Protein AF-A0A660Z541-F1 (afdb_monomer_lite)

Secondary structure (DSSP, 8-state):
-TT-----HHHHHHHHHHHHHHHTTSS---------STTHHHHHHHHHHHHHTTT--B---HHHHHH-GGGGGTB--

Sequence (77 aa):
ERYKYLYSPGELVEIEQKIKAVQEKVKEVHVIMNNHPQGDAVANAFELVHLLEGKNKIEMPGTIIKAYPRLGEISIN

Radius of gyration: 12.84 Å; chains: 1; bounding box: 28×29×32 Å

Foldseek 3Di:
DVLQDQDDLVVLVVVLVVQVVVVVPDVDDDDFQRSDDPCSSVLSVLSNVCVNVVNAADDDDVVVCVVPVVSVVRHPD

pLDDT: mean 93.37, std 6.66, range [67.38, 98.12]

Structure (mmCIF, N/CA/C/O backbone):
data_AF-A0A660Z541-F1
#
_entry.id   AF-A0A660Z541-F1
#
loop_
_atom_site.group_PDB
_atom_site.id
_atom_site.type_symbol
_atom_site.label_atom_id
_atom_site.label_alt_id
_atom_site.label_comp_id
_atom_site.label_asym_id
_atom_site.label_entity_id
_atom_site.label_seq_id
_atom_site.pdbx_PDB_ins_code
_atom_site.Cartn_x
_atom_site.Cartn_y
_atom_site.Cartn_z
_atom_site.occupancy
_atom_site.B_iso_or_equiv
_atom_site.auth_seq_id
_atom_site.auth_comp_id
_atom_site.auth_asym_id
_atom_site.auth_atom_id
_atom_site.pdbx_PDB_model_num
ATOM 1 N N . GLU A 1 1 ? 1.551 -18.853 -11.750 1.00 67.38 1 GLU A N 1
ATOM 2 C CA . GLU A 1 1 ? 0.615 -17.837 -12.282 1.00 67.38 1 GLU A CA 1
ATOM 3 C C . GLU A 1 1 ? -0.286 -17.220 -11.209 1.00 67.38 1 GLU A C 1
ATOM 5 O O . GLU A 1 1 ? -0.347 -16.006 -11.147 1.00 67.38 1 GLU A O 1
ATOM 10 N N . ARG A 1 2 ? -0.876 -18.010 -10.295 1.00 74.50 2 ARG A N 1
ATOM 11 C CA . ARG A 1 2 ? -1.810 -17.566 -9.229 1.00 74.50 2 ARG A CA 1
ATOM 12 C C . ARG A 1 2 ? -1.449 -16.292 -8.437 1.00 74.50 2 ARG A C 1
ATOM 14 O O . ARG A 1 2 ? -2.357 -15.605 -7.994 1.00 74.50 2 ARG A O 1
ATOM 21 N N . TYR A 1 3 ? -0.166 -15.996 -8.232 1.00 75.00 3 TYR A N 1
ATOM 22 C CA . TYR A 1 3 ? 0.296 -14.849 -7.435 1.00 75.00 3 TYR A CA 1
ATOM 23 C C . TYR A 1 3 ? 0.835 -13.680 -8.273 1.00 75.00 3 TYR A C 1
ATOM 25 O O . TYR A 1 3 ? 1.295 -12.694 -7.711 1.00 75.00 3 TYR A O 1
ATOM 33 N N . LYS A 1 4 ? 0.798 -13.777 -9.608 1.00 84.38 4 LYS A N 1
ATOM 34 C CA . LYS A 1 4 ? 1.214 -12.696 -10.508 1.00 84.38 4 LYS A CA 1
ATOM 35 C C . LYS A 1 4 ? 0.058 -11.717 -10.663 1.00 84.38 4 LYS A C 1
ATOM 37 O O . LYS A 1 4 ? -0.754 -11.858 -11.574 1.00 84.38 4 LYS A O 1
ATOM 42 N N . TYR A 1 5 ? -0.037 -10.783 -9.727 1.00 90.81 5 TYR A N 1
ATOM 43 C CA . TYR A 1 5 ? -1.125 -9.821 -9.686 1.00 90.81 5 TYR A CA 1
ATOM 44 C C . TYR A 1 5 ? -0.635 -8.509 -9.096 1.00 90.81 5 TYR A C 1
ATOM 46 O O . TYR A 1 5 ? -0.277 -8.448 -7.923 1.00 90.81 5 TYR A O 1
ATOM 54 N N . LEU A 1 6 ? -0.651 -7.456 -9.901 1.00 93.25 6 LEU A N 1
ATOM 55 C CA . LEU A 1 6 ? -0.387 -6.104 -9.448 1.00 93.25 6 LEU A CA 1
ATOM 56 C C . LEU A 1 6 ? -1.738 -5.426 -9.220 1.00 93.25 6 LEU A C 1
ATOM 58 O O . LEU A 1 6 ? -2.403 -5.072 -10.192 1.00 93.25 6 LEU A O 1
ATOM 62 N N . TYR A 1 7 ? -2.146 -5.276 -7.956 1.00 95.38 7 TYR A N 1
ATOM 63 C CA . TYR A 1 7 ? -3.378 -4.571 -7.612 1.00 95.38 7 TYR A CA 1
ATOM 64 C C . TYR A 1 7 ? -3.421 -3.193 -8.281 1.00 95.38 7 TYR A C 1
ATOM 66 O O . TYR A 1 7 ? -2.410 -2.489 -8.416 1.00 95.38 7 TYR A O 1
ATOM 74 N N . SER A 1 8 ? -4.616 -2.823 -8.716 1.00 95.88 8 SER A N 1
ATOM 75 C CA . SER A 1 8 ? -4.921 -1.478 -9.173 1.00 95.88 8 SER A CA 1
ATOM 76 C C . SER A 1 8 ? -5.033 -0.510 -7.986 1.00 95.88 8 SER A C 1
ATOM 78 O O . SER A 1 8 ? -5.357 -0.930 -6.870 1.00 95.88 8 SER A O 1
ATOM 80 N N . PRO A 1 9 ? -4.850 0.804 -8.209 1.00 94.50 9 PRO A N 1
ATOM 81 C CA . PRO A 1 9 ? -5.044 1.801 -7.157 1.00 94.50 9 PRO A CA 1
ATOM 82 C C . PRO A 1 9 ? -6.443 1.753 -6.523 1.00 94.50 9 PRO A C 1
ATOM 84 O O . PRO A 1 9 ? -6.578 1.935 -5.317 1.00 94.50 9 PRO A O 1
ATOM 87 N N . GLY A 1 10 ? -7.484 1.467 -7.316 1.00 96.94 10 GLY A N 1
ATOM 88 C CA . GLY A 1 10 ? -8.858 1.340 -6.818 1.00 96.94 10 GLY A CA 1
ATOM 89 C C . GLY A 1 10 ? -9.030 0.168 -5.851 1.00 96.94 10 GLY A C 1
ATOM 90 O O . GLY A 1 10 ? -9.584 0.344 -4.769 1.00 96.94 10 GLY A O 1
ATOM 91 N N . GLU A 1 11 ? -8.479 -1.002 -6.186 1.00 97.81 11 GLU A N 1
ATOM 92 C CA . GLU A 1 11 ? -8.497 -2.165 -5.288 1.00 97.81 11 GLU A CA 1
ATOM 93 C C . GLU A 1 11 ? -7.741 -1.887 -3.985 1.00 97.81 11 GLU A C 1
ATOM 95 O O . GLU A 1 11 ? -8.200 -2.276 -2.912 1.00 97.81 11 GLU A O 1
ATOM 100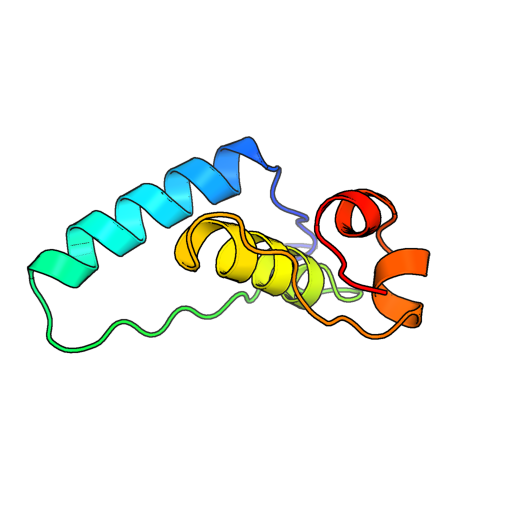 N N . LEU A 1 12 ? -6.606 -1.182 -4.051 1.00 97.56 12 LEU A N 1
ATOM 101 C CA . LEU A 1 12 ? -5.848 -0.810 -2.854 1.00 97.56 12 LEU A CA 1
ATOM 102 C C . LEU A 1 12 ? -6.625 0.159 -1.952 1.00 97.56 12 LEU A C 1
ATOM 104 O O . LEU A 1 12 ? -6.554 0.023 -0.731 1.00 97.56 12 LEU A O 1
ATOM 108 N N . VAL A 1 13 ? -7.418 1.073 -2.522 1.00 97.62 13 VAL A N 1
ATOM 109 C CA . VAL A 1 13 ? -8.338 1.934 -1.754 1.00 97.62 13 VAL A CA 1
ATOM 110 C C . VAL A 1 13 ? -9.428 1.106 -1.070 1.00 97.62 13 VAL A C 1
ATOM 112 O O . VAL A 1 13 ? -9.694 1.303 0.113 1.00 97.62 13 VAL A O 1
ATOM 115 N N . GLU A 1 14 ? -10.034 0.140 -1.762 1.00 98.12 14 GLU A N 1
ATOM 116 C CA . GLU A 1 14 ? -11.027 -0.746 -1.137 1.00 98.12 14 GLU A CA 1
ATOM 117 C C . GLU A 1 14 ? -10.428 -1.596 -0.005 1.00 98.12 14 GLU A C 1
ATOM 119 O O . GLU A 1 14 ? -11.084 -1.852 1.010 1.00 98.12 14 GLU A O 1
ATOM 124 N N . ILE A 1 15 ? -9.187 -2.060 -0.173 1.00 97.81 15 ILE A N 1
ATOM 125 C CA . ILE A 1 1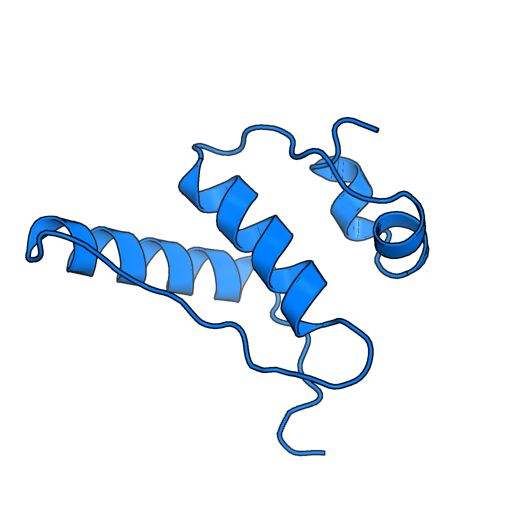5 ? -8.450 -2.807 0.853 1.00 97.81 15 ILE A CA 1
ATOM 126 C C . ILE A 1 15 ? -8.152 -1.906 2.058 1.00 97.81 15 ILE A C 1
ATOM 128 O O . ILE A 1 15 ? -8.394 -2.321 3.193 1.00 97.81 15 ILE A O 1
ATOM 132 N N . GLU A 1 16 ? -7.689 -0.676 1.834 1.00 97.88 16 GLU A N 1
ATOM 133 C CA . GLU A 1 16 ? -7.426 0.307 2.890 1.00 97.88 16 GLU A CA 1
ATOM 134 C C . GLU A 1 16 ? -8.673 0.597 3.740 1.00 97.88 16 GLU A C 1
ATOM 136 O O . GLU A 1 16 ? -8.605 0.554 4.972 1.00 97.88 16 GLU A O 1
ATOM 141 N N . GLN A 1 17 ? -9.833 0.773 3.104 1.00 97.75 17 GLN A N 1
ATOM 142 C CA . GLN A 1 17 ? -11.096 1.007 3.808 1.00 97.75 17 GLN A CA 1
ATOM 143 C C . GLN A 1 17 ? -11.474 -0.175 4.709 1.00 97.75 17 GLN A C 1
ATOM 145 O O . GLN A 1 17 ? -11.901 0.011 5.852 1.00 97.75 17 GLN A O 1
ATOM 150 N N . LYS A 1 18 ? -11.281 -1.408 4.221 1.00 97.94 18 LYS A N 1
ATOM 151 C CA . LYS A 1 18 ? -11.518 -2.628 5.010 1.00 97.94 18 LYS A CA 1
ATOM 152 C C . LYS A 1 18 ? -10.555 -2.722 6.194 1.00 97.94 18 LYS A C 1
ATOM 154 O O . LYS A 1 18 ? -10.989 -3.087 7.285 1.00 97.94 18 LYS A O 1
ATOM 159 N N . ILE A 1 19 ? -9.282 -2.370 6.003 1.00 97.62 19 ILE A N 1
ATOM 160 C CA . ILE A 1 19 ? -8.279 -2.342 7.079 1.00 97.62 19 ILE A CA 1
ATOM 161 C C . IL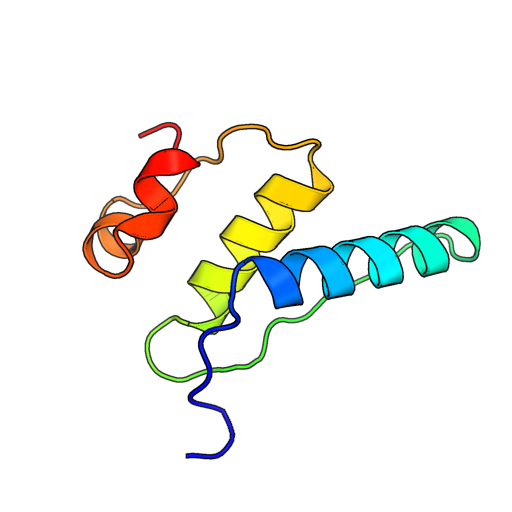E A 1 19 ? -8.697 -1.351 8.168 1.00 97.62 19 ILE A C 1
ATOM 163 O O . ILE A 1 19 ? -8.738 -1.737 9.336 1.00 97.62 19 ILE A O 1
ATOM 167 N N . LYS A 1 20 ? -9.090 -0.124 7.800 1.00 96.00 20 LYS A N 1
ATOM 168 C CA . LYS A 1 20 ? -9.563 0.893 8.757 1.00 96.00 20 LYS A CA 1
ATOM 169 C C . LYS A 1 20 ? -10.777 0.421 9.558 1.00 96.00 20 LYS A C 1
ATOM 171 O O . LYS A 1 20 ? -10.785 0.535 10.780 1.00 96.00 20 LYS A O 1
ATOM 176 N N . ALA A 1 21 ? -11.752 -0.206 8.900 1.00 97.19 21 ALA A N 1
ATOM 177 C CA . ALA A 1 21 ? -12.932 -0.752 9.576 1.00 97.19 21 ALA A CA 1
ATOM 178 C C . ALA A 1 21 ? -12.605 -1.889 10.569 1.00 97.19 21 ALA A C 1
ATOM 180 O O . ALA A 1 21 ? -13.325 -2.089 11.551 1.00 97.19 21 ALA A O 1
ATOM 181 N N . VAL A 1 22 ? -11.546 -2.667 10.317 1.00 96.88 22 VAL A N 1
ATOM 182 C CA . VAL A 1 22 ? -11.058 -3.694 11.254 1.00 96.88 22 VAL A CA 1
ATOM 183 C C . VAL A 1 22 ? -10.271 -3.054 12.396 1.00 96.88 22 VAL A C 1
ATOM 185 O O . VAL A 1 22 ? -10.456 -3.454 13.544 1.00 96.88 22 VAL A O 1
ATOM 188 N N . GLN A 1 23 ? -9.444 -2.048 12.100 1.00 96.00 23 GLN A N 1
ATOM 189 C CA . GLN A 1 23 ? -8.604 -1.342 13.069 1.00 96.00 23 GLN A CA 1
ATOM 190 C C . GLN A 1 23 ? -9.417 -0.721 14.216 1.00 96.00 23 GLN A C 1
ATOM 192 O O . GLN A 1 23 ? -8.956 -0.718 15.350 1.00 96.00 23 GLN A O 1
ATOM 197 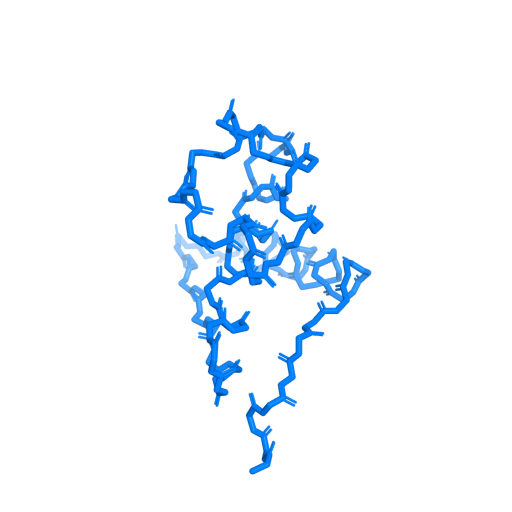N N . GLU A 1 24 ? -10.653 -0.281 13.966 1.00 96.00 24 GLU A N 1
ATOM 198 C CA . GLU A 1 24 ? -11.562 0.227 15.010 1.00 96.00 24 GLU A CA 1
ATOM 199 C C . GLU A 1 24 ? -11.957 -0.826 16.065 1.00 96.00 24 GLU A C 1
ATOM 201 O O . GLU A 1 24 ? -12.439 -0.482 17.144 1.00 96.00 24 GLU A O 1
ATOM 206 N N . LYS A 1 25 ? -11.782 -2.119 15.764 1.00 97.31 25 LYS A N 1
ATOM 207 C CA . LYS A 1 25 ? -12.287 -3.243 16.572 1.00 97.31 25 LYS A CA 1
ATOM 208 C C . LYS A 1 25 ? -11.187 -4.050 17.252 1.00 97.31 25 LYS A C 1
ATOM 210 O O . LYS A 1 25 ? -11.491 -4.926 18.062 1.00 97.31 25 LYS A O 1
ATOM 215 N N . VAL A 1 26 ? -9.924 -3.803 16.912 1.00 97.38 26 VAL A N 1
ATOM 216 C CA . VAL A 1 26 ? -8.778 -4.588 17.385 1.00 97.38 26 VAL A CA 1
ATOM 217 C C . VAL A 1 26 ? -7.634 -3.673 17.806 1.00 97.38 26 VAL A C 1
ATOM 219 O O . VAL A 1 26 ? -7.576 -2.513 17.423 1.00 97.38 26 VAL A O 1
ATOM 222 N N . LYS A 1 27 ? -6.705 -4.196 18.608 1.00 96.62 27 LYS A N 1
ATOM 223 C CA . LYS A 1 27 ? -5.546 -3.415 19.070 1.00 96.62 27 LYS A CA 1
ATOM 224 C C . LYS A 1 27 ? -4.492 -3.212 17.983 1.00 96.62 27 LYS A C 1
ATOM 226 O O . LYS A 1 27 ? -3.804 -2.201 17.991 1.00 96.62 27 LYS A O 1
ATOM 231 N N . GLU A 1 28 ? -4.354 -4.181 17.085 1.00 96.19 28 GLU A N 1
ATOM 232 C CA . GLU A 1 28 ? -3.312 -4.204 16.065 1.00 96.19 28 GLU A CA 1
ATOM 233 C C . GLU A 1 28 ? -3.797 -4.983 14.839 1.00 96.19 28 GLU A C 1
ATOM 235 O O . GLU A 1 28 ? -4.545 -5.956 14.969 1.00 96.19 28 GLU A O 1
ATOM 240 N N . VAL A 1 29 ? -3.381 -4.544 13.649 1.00 96.56 29 VAL A N 1
ATOM 241 C CA . VAL A 1 29 ? -3.677 -5.197 12.369 1.00 96.56 29 VAL A CA 1
ATOM 242 C C . VAL A 1 29 ? -2.365 -5.416 11.627 1.00 96.56 29 VAL A C 1
ATOM 244 O O . VAL A 1 29 ? -1.636 -4.466 11.361 1.00 96.56 29 VAL A O 1
ATOM 247 N N . HIS A 1 30 ? -2.095 -6.661 11.238 1.00 96.44 30 HIS A N 1
ATOM 248 C CA . HIS A 1 30 ? -0.969 -7.003 10.372 1.00 96.44 30 HIS A CA 1
ATOM 249 C C . HIS A 1 30 ? -1.482 -7.353 8.976 1.00 96.44 30 HIS A C 1
ATOM 251 O O . HIS A 1 30 ? -2.355 -8.211 8.827 1.00 96.44 30 HIS A O 1
ATOM 257 N N . VAL A 1 31 ? -0.926 -6.709 7.950 1.00 96.06 31 VAL A N 1
ATOM 258 C CA . VAL A 1 31 ? -1.295 -6.932 6.547 1.00 96.06 31 VAL A CA 1
ATOM 259 C C . VAL A 1 31 ? -0.086 -7.466 5.794 1.00 96.06 31 VAL A C 1
ATOM 261 O O . VAL A 1 31 ? 0.997 -6.890 5.856 1.00 96.06 31 VAL A O 1
ATOM 264 N N . ILE A 1 32 ? -0.269 -8.582 5.085 1.00 95.19 32 ILE A N 1
ATOM 265 C CA . ILE A 1 32 ? 0.792 -9.256 4.332 1.00 95.19 32 ILE A CA 1
ATOM 266 C C . ILE A 1 32 ? 0.405 -9.264 2.852 1.00 95.19 32 ILE A C 1
ATOM 268 O O . ILE A 1 32 ? -0.502 -9.991 2.444 1.00 95.19 32 ILE A O 1
ATOM 272 N N . MET A 1 33 ? 1.116 -8.482 2.038 1.00 94.69 33 MET A N 1
ATOM 273 C CA . MET A 1 33 ? 1.012 -8.557 0.579 1.00 94.69 33 MET A CA 1
ATOM 274 C C . MET A 1 33 ? 1.788 -9.783 0.087 1.00 94.69 33 MET A C 1
ATOM 276 O O . MET A 1 33 ? 3.006 -9.845 0.225 1.00 94.69 33 MET A O 1
ATOM 280 N N . ASN A 1 34 ? 1.089 -10.775 -0.469 1.00 92.00 34 ASN A N 1
ATOM 281 C CA . ASN A 1 34 ? 1.690 -12.039 -0.931 1.00 92.00 34 ASN A CA 1
ATOM 282 C C . ASN A 1 34 ? 1.470 -12.308 -2.434 1.00 92.00 34 ASN A C 1
ATOM 284 O O . ASN A 1 34 ? 1.575 -13.431 -2.923 1.00 92.00 34 ASN A O 1
ATOM 288 N N . ASN A 1 35 ? 1.122 -11.276 -3.191 1.00 87.88 35 ASN A N 1
ATOM 289 C CA . ASN A 1 35 ? 0.954 -11.313 -4.641 1.00 87.88 35 ASN A CA 1
ATOM 290 C C . ASN A 1 35 ? 2.330 -11.236 -5.341 1.00 87.88 35 ASN A C 1
ATOM 292 O O . ASN A 1 35 ? 2.691 -10.220 -5.919 1.00 87.88 35 ASN A O 1
ATOM 296 N N . HIS A 1 36 ? 3.137 -12.296 -5.228 1.00 73.94 36 HIS A N 1
ATOM 297 C CA . HIS A 1 36 ? 4.487 -12.363 -5.805 1.00 73.94 36 HIS A CA 1
ATOM 298 C C . HIS A 1 36 ? 4.552 -13.317 -7.018 1.00 73.94 36 HIS A C 1
ATOM 300 O O . HIS A 1 36 ? 4.248 -14.508 -6.877 1.00 73.94 36 HIS A O 1
ATOM 306 N N . PRO A 1 37 ? 4.955 -12.837 -8.218 1.00 71.31 37 PRO A N 1
ATOM 307 C CA . PRO A 1 37 ? 6.373 -12.646 -8.577 1.00 71.31 37 PRO A CA 1
ATOM 308 C C . PRO A 1 37 ? 6.807 -11.204 -8.923 1.00 71.31 37 PRO A C 1
ATOM 310 O O . PRO A 1 37 ? 5.977 -10.367 -9.227 1.00 71.31 37 PRO A O 1
ATOM 313 N N . GLN A 1 38 ? 8.127 -10.943 -8.951 1.00 78.75 38 GLN A N 1
ATOM 314 C CA . GLN A 1 38 ? 8.785 -9.730 -9.509 1.00 78.75 38 GLN A CA 1
ATOM 315 C C . GLN A 1 38 ? 8.645 -8.415 -8.718 1.00 78.75 38 GLN A C 1
ATOM 317 O O . GLN A 1 38 ? 8.965 -7.342 -9.227 1.00 78.75 38 GLN A O 1
ATOM 322 N N . GLY A 1 39 ? 8.250 -8.482 -7.448 1.00 86.94 39 GLY A N 1
ATOM 323 C CA . GLY A 1 39 ? 8.154 -7.295 -6.591 1.00 86.94 39 GLY A CA 1
ATOM 324 C C . GLY A 1 39 ? 6.786 -6.608 -6.583 1.00 86.94 39 GLY A C 1
ATOM 325 O O . GLY A 1 39 ? 6.649 -5.616 -5.876 1.00 86.94 39 GLY A O 1
ATOM 326 N N . ASP A 1 40 ? 5.770 -7.165 -7.257 1.00 92.56 40 ASP A N 1
ATOM 327 C CA . ASP A 1 40 ? 4.382 -6.667 -7.226 1.00 92.56 40 ASP A CA 1
ATOM 328 C C . ASP A 1 40 ? 3.868 -6.508 -5.783 1.00 92.56 40 ASP A C 1
ATOM 330 O O . ASP A 1 40 ? 3.212 -5.528 -5.436 1.00 92.56 40 ASP A O 1
ATOM 334 N N . ALA A 1 41 ? 4.187 -7.468 -4.908 1.00 94.50 41 ALA A N 1
ATOM 335 C CA . ALA A 1 41 ? 3.850 -7.408 -3.487 1.00 94.50 41 ALA A CA 1
ATOM 336 C C . ALA A 1 41 ? 4.483 -6.202 -2.773 1.00 94.50 41 ALA A C 1
ATOM 338 O O . ALA A 1 41 ? 3.837 -5.569 -1.943 1.00 94.50 41 ALA A O 1
ATOM 339 N N . VAL A 1 42 ? 5.731 -5.869 -3.114 1.00 95.12 42 VAL A N 1
ATOM 340 C CA . VAL A 1 42 ? 6.466 -4.746 -2.516 1.00 95.12 42 VAL A CA 1
ATOM 341 C C . VAL A 1 42 ? 5.923 -3.416 -3.034 1.00 95.12 42 VAL A C 1
ATOM 343 O O . VAL A 1 42 ? 5.690 -2.510 -2.240 1.00 95.12 42 VAL A O 1
ATOM 346 N N . ALA A 1 43 ? 5.659 -3.311 -4.340 1.00 95.88 43 ALA A N 1
ATOM 347 C CA . ALA A 1 43 ? 5.044 -2.126 -4.935 1.00 95.88 43 ALA A CA 1
ATOM 348 C C . ALA A 1 43 ? 3.676 -1.824 -4.297 1.00 95.88 43 ALA A C 1
ATOM 350 O O . ALA A 1 43 ? 3.450 -0.721 -3.803 1.00 95.88 43 ALA A O 1
ATOM 351 N N . ASN A 1 44 ? 2.812 -2.839 -4.198 1.00 96.81 44 ASN A N 1
ATOM 352 C CA . ASN A 1 44 ? 1.494 -2.688 -3.581 1.00 96.81 44 ASN A CA 1
ATOM 353 C C . ASN A 1 44 ? 1.577 -2.393 -2.077 1.00 96.81 44 ASN A C 1
ATOM 355 O O . ASN A 1 44 ? 0.724 -1.681 -1.552 1.00 96.81 44 ASN A O 1
ATOM 359 N N . ALA A 1 45 ? 2.591 -2.908 -1.373 1.00 96.62 45 ALA A N 1
ATOM 360 C CA . ALA A 1 45 ? 2.819 -2.560 0.026 1.00 96.62 45 ALA A CA 1
ATOM 361 C C . ALA A 1 45 ? 3.156 -1.069 0.187 1.00 96.62 45 ALA A C 1
ATOM 363 O O . ALA A 1 45 ? 2.582 -0.420 1.055 1.00 96.62 45 ALA A O 1
ATOM 364 N N . PHE A 1 46 ? 4.013 -0.506 -0.671 1.00 97.06 46 PHE A N 1
ATOM 365 C CA . PHE A 1 46 ? 4.329 0.925 -0.645 1.00 97.06 46 PHE A CA 1
ATOM 366 C C . PHE A 1 46 ? 3.110 1.810 -0.924 1.00 97.06 46 PHE A C 1
ATOM 368 O O . PHE A 1 46 ? 2.878 2.782 -0.207 1.00 97.06 46 PHE A O 1
ATOM 375 N N . GLU A 1 47 ? 2.303 1.458 -1.926 1.00 97.19 47 GLU A N 1
ATOM 376 C CA . GLU A 1 47 ? 1.056 2.175 -2.216 1.00 97.19 47 GLU A CA 1
ATOM 377 C C . GLU A 1 47 ? 0.059 2.074 -1.057 1.00 97.19 47 GLU A C 1
ATOM 379 O O . GLU A 1 47 ? -0.578 3.066 -0.704 1.00 97.19 47 GLU A O 1
ATOM 384 N N . LEU A 1 48 ? -0.051 0.908 -0.415 1.00 97.62 48 LEU A N 1
ATOM 385 C CA . LEU A 1 48 ? -0.928 0.748 0.740 1.00 97.62 48 LEU A CA 1
ATOM 386 C C . LEU A 1 48 ? -0.439 1.556 1.951 1.00 97.62 48 LEU A C 1
ATOM 388 O O . LEU A 1 48 ? -1.260 2.174 2.625 1.00 97.62 48 LEU A O 1
ATOM 392 N 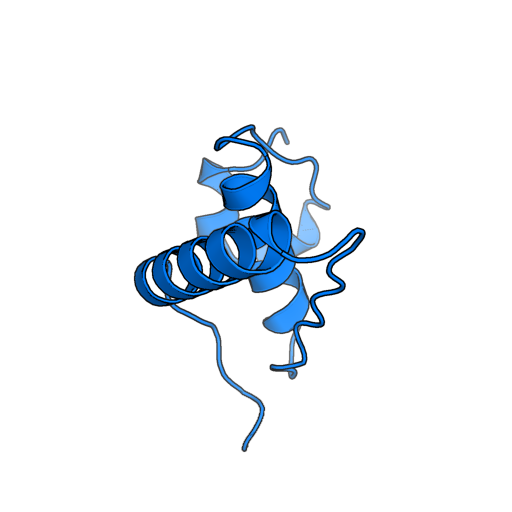N . VAL A 1 49 ? 0.873 1.600 2.210 1.00 96.62 49 VAL A N 1
ATOM 393 C CA . VAL A 1 4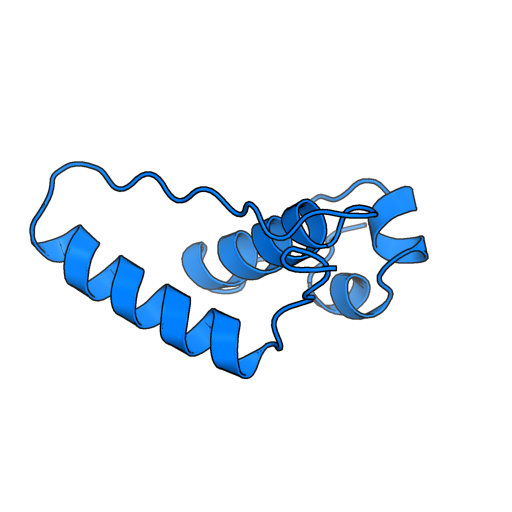9 ? 1.457 2.451 3.263 1.00 96.62 49 VAL A CA 1
ATOM 394 C C . VAL A 1 49 ? 1.152 3.922 2.986 1.00 96.62 49 VAL A C 1
ATOM 396 O O . VAL A 1 49 ? 0.643 4.602 3.871 1.00 96.62 49 VAL A O 1
ATOM 399 N N . HIS A 1 50 ? 1.346 4.388 1.748 1.00 97.06 50 HIS A N 1
ATOM 400 C CA . HIS A 1 50 ? 0.959 5.740 1.339 1.00 97.06 50 HIS A CA 1
ATOM 401 C C . HIS A 1 50 ? -0.511 6.042 1.677 1.00 97.06 50 HIS A C 1
ATOM 403 O O . HIS A 1 50 ? -0.808 7.079 2.266 1.00 97.06 50 HIS A O 1
ATOM 409 N N . LEU A 1 51 ? -1.437 5.132 1.357 1.00 97.00 51 LEU A N 1
ATOM 410 C CA . LEU A 1 51 ? -2.861 5.313 1.663 1.00 97.00 51 LEU A CA 1
ATOM 411 C C . LEU A 1 51 ? -3.142 5.342 3.176 1.00 97.00 51 LEU A C 1
ATOM 413 O O . LEU A 1 51 ? -3.874 6.219 3.646 1.00 97.00 51 LEU A O 1
ATOM 417 N N . LEU A 1 52 ? -2.548 4.420 3.939 1.00 95.62 52 LEU A N 1
ATOM 418 C CA . LEU A 1 52 ? -2.754 4.297 5.386 1.00 95.62 52 LEU A CA 1
ATOM 419 C C . LEU A 1 52 ? -2.156 5.475 6.170 1.00 95.62 52 LEU A C 1
ATOM 421 O O . LEU A 1 52 ? -2.749 5.904 7.159 1.00 95.62 52 LEU A O 1
ATOM 425 N N . GLU A 1 53 ? -1.049 6.054 5.702 1.00 92.38 53 GLU A N 1
ATOM 426 C CA . GLU A 1 53 ? -0.382 7.214 6.314 1.00 92.38 53 GLU A CA 1
ATOM 427 C C . GLU A 1 53 ? -0.944 8.564 5.839 1.00 92.38 53 GLU A C 1
ATOM 429 O O . GLU A 1 53 ? -0.275 9.594 5.903 1.00 92.38 53 GLU A O 1
ATOM 434 N N . GLY A 1 54 ? -2.188 8.590 5.352 1.00 91.94 54 GLY A N 1
ATOM 435 C CA . GLY A 1 54 ? -2.856 9.839 4.979 1.00 91.94 54 GLY A CA 1
ATOM 436 C C . GLY A 1 54 ? -2.331 10.463 3.686 1.00 91.94 54 GLY A C 1
ATOM 437 O O . GLY A 1 54 ? -2.431 11.675 3.513 1.00 91.94 54 GLY A O 1
ATOM 438 N N . LYS A 1 55 ? -1.824 9.640 2.760 1.00 91.94 55 LYS A N 1
ATOM 439 C CA . LYS A 1 55 ? -1.278 10.037 1.452 1.00 91.94 55 LYS A CA 1
ATOM 440 C C . LYS A 1 55 ? 0.029 10.830 1.528 1.00 91.94 55 LYS A C 1
ATOM 442 O O . LYS A 1 55 ? 0.343 11.608 0.626 1.00 91.94 55 LYS A O 1
ATOM 447 N N . ASN A 1 56 ? 0.819 10.603 2.573 1.00 93.94 56 ASN A N 1
ATOM 448 C CA . ASN A 1 56 ? 2.183 11.116 2.649 1.00 93.94 56 ASN A CA 1
ATOM 449 C C . ASN A 1 56 ? 3.081 10.445 1.604 1.00 93.94 56 ASN A C 1
ATOM 451 O O . ASN A 1 56 ? 2.897 9.278 1.257 1.00 93.94 56 ASN A O 1
ATOM 455 N N . LYS A 1 57 ? 4.062 11.187 1.085 1.00 95.38 57 LYS A N 1
ATOM 456 C CA . LYS A 1 57 ? 5.086 10.603 0.213 1.00 95.38 57 LYS A CA 1
ATOM 457 C C . LYS A 1 57 ? 5.960 9.635 1.009 1.00 95.38 57 LYS A C 1
ATOM 459 O O . LYS A 1 57 ? 6.254 9.899 2.170 1.00 95.38 57 LYS A O 1
ATOM 464 N N . ILE A 1 58 ? 6.390 8.555 0.368 1.00 96.44 58 ILE A N 1
ATOM 465 C CA . ILE A 1 58 ? 7.129 7.459 0.996 1.00 96.44 58 ILE A CA 1
ATOM 466 C C . ILE A 1 58 ? 8.552 7.395 0.436 1.00 96.44 58 ILE A C 1
ATOM 468 O O . ILE A 1 58 ? 8.779 7.589 -0.760 1.00 96.44 58 ILE A O 1
ATOM 472 N N . GLU A 1 59 ? 9.524 7.124 1.302 1.00 95.88 59 GLU A N 1
ATOM 473 C CA . GLU A 1 59 ? 10.894 6.846 0.880 1.00 95.88 59 GLU A CA 1
ATOM 474 C C . GLU A 1 59 ? 10.974 5.447 0.258 1.00 95.88 59 GLU A C 1
ATOM 476 O O . GLU A 1 59 ? 10.574 4.453 0.867 1.00 95.88 59 GLU A O 1
ATOM 481 N N . MET A 1 60 ? 11.495 5.362 -0.966 1.00 95.69 60 MET A N 1
ATOM 482 C CA . MET A 1 60 ? 11.604 4.103 -1.699 1.00 95.69 60 MET A CA 1
ATOM 483 C C . MET A 1 60 ? 12.971 3.973 -2.380 1.00 95.69 60 MET A C 1
ATOM 485 O O . MET A 1 60 ? 13.536 4.973 -2.834 1.00 95.69 60 MET A O 1
ATOM 489 N N . PRO A 1 61 ? 13.509 2.747 -2.525 1.00 94.94 61 PRO A N 1
ATOM 490 C CA . PRO A 1 61 ? 14.697 2.518 -3.340 1.00 94.94 61 PRO A CA 1
ATOM 491 C C . PRO A 1 61 ? 14.446 2.900 -4.806 1.00 94.94 61 PRO A C 1
ATOM 493 O O . PRO A 1 61 ? 13.474 2.450 -5.406 1.00 94.94 61 PRO A O 1
ATOM 496 N N . GLY A 1 62 ? 15.361 3.631 -5.448 1.00 95.12 62 GLY A N 1
ATOM 497 C CA . GLY A 1 62 ? 15.187 4.039 -6.855 1.00 95.12 62 GLY A CA 1
ATOM 498 C C . GLY A 1 62 ? 14.975 2.873 -7.839 1.00 95.12 62 GLY A C 1
ATOM 499 O O . GLY A 1 62 ? 14.376 3.042 -8.900 1.00 95.12 62 GLY A O 1
ATOM 500 N N . THR A 1 63 ? 15.407 1.661 -7.479 1.00 94.75 63 THR A N 1
ATOM 501 C CA . THR A 1 63 ? 15.164 0.442 -8.261 1.00 94.75 63 THR A CA 1
ATOM 502 C C . THR A 1 63 ? 13.684 0.068 -8.344 1.00 94.75 63 THR A C 1
ATOM 504 O O . THR A 1 63 ? 13.252 -0.352 -9.419 1.00 94.75 63 THR A O 1
ATOM 507 N N . ILE A 1 64 ? 12.895 0.246 -7.272 1.00 94.69 64 ILE A N 1
ATOM 508 C CA . ILE A 1 64 ? 11.457 -0.071 -7.302 1.00 94.69 64 ILE A CA 1
ATOM 509 C C . ILE A 1 64 ? 10.689 0.962 -8.120 1.00 94.69 64 ILE A C 1
ATOM 511 O O . ILE A 1 64 ? 9.820 0.587 -8.896 1.00 94.69 64 ILE A O 1
ATOM 515 N N . ILE A 1 65 ? 11.073 2.237 -8.042 1.00 96.12 65 ILE A N 1
ATOM 516 C CA . ILE A 1 65 ? 10.470 3.314 -8.841 1.00 96.12 65 ILE A CA 1
ATOM 517 C C . ILE A 1 65 ? 10.742 3.079 -10.329 1.00 96.12 65 ILE A C 1
ATOM 519 O O . ILE A 1 65 ? 9.844 3.186 -11.160 1.00 96.12 65 ILE A O 1
ATOM 523 N N . LYS A 1 66 ? 11.973 2.682 -10.679 1.00 95.38 66 LYS A N 1
ATOM 524 C CA . LYS A 1 66 ? 12.324 2.328 -12.060 1.00 95.38 66 LYS A CA 1
ATOM 525 C C . LYS A 1 66 ? 11.524 1.126 -12.575 1.00 95.38 66 LYS A C 1
ATOM 527 O O . LYS A 1 66 ? 11.173 1.103 -13.752 1.00 95.38 66 LYS A O 1
ATOM 532 N N . ALA A 1 67 ? 11.266 0.132 -11.724 1.00 94.69 67 ALA A N 1
ATOM 533 C CA . ALA A 1 67 ? 10.475 -1.046 -12.082 1.00 94.69 67 ALA A CA 1
ATOM 534 C C . ALA A 1 67 ? 8.966 -0.747 -12.159 1.00 94.69 67 ALA A C 1
ATOM 536 O O . ALA A 1 67 ? 8.282 -1.290 -13.023 1.00 94.69 67 ALA A O 1
ATOM 537 N N . TYR A 1 68 ? 8.469 0.148 -11.301 1.00 95.12 68 TYR A N 1
ATOM 538 C CA . TYR A 1 68 ? 7.066 0.545 -11.191 1.00 95.12 68 TYR A CA 1
ATOM 539 C C . TYR A 1 68 ? 6.947 2.077 -11.242 1.00 95.12 68 TYR A C 1
ATOM 541 O O . TYR A 1 68 ? 6.808 2.719 -10.198 1.00 95.12 68 TYR A O 1
ATOM 549 N N . PRO A 1 69 ? 6.949 2.686 -12.445 1.00 95.00 69 PRO A N 1
ATOM 550 C CA . PRO A 1 69 ? 6.972 4.144 -12.597 1.00 95.00 69 PRO A CA 1
ATOM 551 C C . PRO A 1 69 ? 5.834 4.888 -11.888 1.00 95.00 69 PRO A C 1
ATOM 553 O O . PRO A 1 69 ? 6.023 6.029 -11.474 1.00 95.00 69 PRO A O 1
ATOM 556 N N . ARG A 1 70 ? 4.676 4.238 -11.683 1.00 94.31 70 ARG A N 1
ATOM 557 C CA . ARG A 1 70 ? 3.538 4.817 -10.946 1.00 94.31 70 ARG A CA 1
ATOM 558 C C . ARG A 1 70 ? 3.879 5.200 -9.501 1.00 94.31 70 ARG A C 1
ATOM 560 O O . ARG A 1 70 ? 3.287 6.123 -8.960 1.00 94.31 70 ARG A O 1
ATOM 567 N N . LEU A 1 71 ? 4.873 4.543 -8.896 1.00 96.38 71 LEU A N 1
ATOM 568 C CA . LEU A 1 71 ? 5.331 4.862 -7.543 1.00 96.38 71 LEU A CA 1
ATOM 569 C C . LEU A 1 71 ? 6.025 6.229 -7.461 1.00 96.38 71 LEU A C 1
ATOM 571 O O . LEU A 1 71 ? 6.129 6.789 -6.375 1.00 96.38 71 LEU A O 1
ATOM 575 N N . GLY A 1 72 ? 6.469 6.796 -8.589 1.00 96.19 72 GLY A N 1
ATOM 576 C CA . GLY A 1 72 ? 7.111 8.111 -8.617 1.00 96.19 72 GLY A CA 1
ATOM 577 C C . GLY A 1 72 ? 6.204 9.244 -8.127 1.00 96.19 72 GLY A C 1
ATOM 578 O O . GLY A 1 72 ? 6.690 10.195 -7.521 1.00 96.19 72 GLY A O 1
ATOM 579 N N . GLU A 1 73 ? 4.885 9.130 -8.310 1.00 94.75 73 GLU A N 1
ATOM 580 C CA . GLU A 1 73 ? 3.923 10.138 -7.833 1.00 94.75 73 GLU A CA 1
ATOM 581 C C . GLU A 1 73 ? 3.878 10.218 -6.301 1.00 94.75 73 GLU A C 1
ATOM 583 O O . GLU A 1 73 ? 3.676 11.291 -5.726 1.00 94.75 73 GLU A O 1
ATOM 588 N N . ILE A 1 74 ? 4.122 9.083 -5.643 1.00 96.25 74 ILE A N 1
ATOM 589 C CA . ILE A 1 74 ? 4.053 8.926 -4.189 1.00 96.25 74 ILE A CA 1
ATOM 590 C C . ILE A 1 74 ? 5.435 8.803 -3.535 1.00 96.25 74 ILE A C 1
ATOM 592 O O . ILE A 1 74 ? 5.517 8.638 -2.321 1.00 96.25 74 ILE A O 1
ATOM 596 N N . SER A 1 75 ? 6.518 8.903 -4.309 1.00 95.75 75 SER A N 1
ATOM 597 C CA . SER A 1 75 ? 7.894 8.854 -3.809 1.00 95.75 75 SER A CA 1
ATOM 598 C C . SER A 1 75 ? 8.379 10.223 -3.316 1.00 95.75 75 SER A C 1
ATOM 600 O O . SER A 1 75 ? 8.012 11.279 -3.857 1.00 95.75 75 SER A O 1
ATOM 602 N N . ILE A 1 76 ? 9.227 10.201 -2.283 1.00 92.44 76 ILE A N 1
ATOM 603 C CA . ILE A 1 76 ? 10.038 11.353 -1.850 1.00 92.44 76 ILE A CA 1
ATOM 604 C C . ILE A 1 76 ? 11.255 11.554 -2.771 1.00 92.44 76 ILE A C 1
ATOM 606 O O . ILE A 1 76 ? 11.624 12.699 -3.032 1.00 92.44 76 ILE A O 1
ATOM 610 N N . ASN A 1 77 ? 11.842 10.456 -3.259 1.00 77.25 77 ASN A N 1
ATOM 611 C CA . ASN A 1 77 ? 13.073 10.422 -4.059 1.00 77.25 77 ASN A CA 1
ATOM 612 C C . ASN A 1 77 ? 12.796 10.286 -5.556 1.00 77.25 77 ASN A C 1
ATOM 614 O O . ASN A 1 77 ? 11.818 9.576 -5.900 1.00 77.25 77 ASN A O 1
#